Protein AF-A0A438D218-F1 (afdb_monomer_lite)

Organism: Vitis vinifera (NCBI:txid29760)

Secondary structure (DSSP, 8-state):
-----------EEEE----HHHHHTSTTS---TTSEEEEEEETTEEEEEE---TTS-SS-SSS----PPEEEEE--SS-TTSPEEEEEPPPSSPPP---SS-SSS---TTS---GGGGSSS---S--PPP----

pLDDT: mean 80.97, std 20.5, range [34.25, 98.75]

Foldseek 3Di:
DDPDDDDPLDAEDEEEQDAQQNQVVDPPADGCQQQKDFGDDDPSHTYMYGGADAQDDPDAPDPDTSRHWHKDWDADPPCSRDIDIDTHHDDPPDPDDDDPDDCHVPPGPPDDDPPVPPPPDDDDDDDDDDDDDD

Sequence (134 aa):
MYICYPSLLLQLIIRSHEGPDAREKRPGLAGMKEGYTIDHVVESGKLITLFSAPDYPQFQATEERYQNKGAYIVLEPPDFDNPVFHTFEAITPRPKVNPYYDYEDVIDSDEELDFSRNDVHSADEGQSVPVFHI

InterPro domains:
  IPR029052 Metallo-dependent phosphatase-like [G3DSA:3.60.21.10] (7-128)
  IPR029052 Metallo-dependent phosphatase-like [SSF56300] (10-100)
  IPR051134 Protein Phosphatase PPP [PTHR45668] (10-100)

Radius of gyration: 23.61 Å; chains: 1; bounding box: 49×54×68 Å

Structure (mmCIF, N/CA/C/O backbone):
data_AF-A0A438D218-F1
#
_entry.id   AF-A0A438D218-F1
#
loop_
_atom_site.group_PDB
_atom_site.id
_atom_site.type_symbol
_atom_site.label_atom_id
_atom_site.label_alt_id
_atom_site.label_comp_id
_atom_site.label_asym_id
_atom_site.label_entity_id
_atom_site.label_seq_id
_atom_site.pdbx_PDB_ins_code
_atom_site.Cartn_x
_atom_site.Cartn_y
_atom_site.Cartn_z
_atom_site.occupancy
_atom_site.B_iso_or_equiv
_atom_site.auth_seq_id
_atom_site.auth_comp_id
_atom_site.auth_asym_id
_atom_site.auth_atom_id
_atom_site.pdbx_PDB_model_num
ATOM 1 N N . MET A 1 1 ? -31.963 26.049 21.527 1.00 41.34 1 MET A N 1
ATOM 2 C CA . MET A 1 1 ? -31.991 24.608 21.204 1.00 41.34 1 MET A CA 1
ATOM 3 C C . MET A 1 1 ? -31.004 24.401 20.067 1.00 41.34 1 MET A C 1
ATOM 5 O O . MET A 1 1 ? -31.322 24.767 18.946 1.00 41.34 1 MET A O 1
ATOM 9 N N . TYR A 1 2 ? -29.772 23.979 20.362 1.00 43.25 2 TYR A N 1
ATOM 10 C CA . TYR A 1 2 ? -28.774 23.712 19.322 1.00 43.25 2 TYR A CA 1
ATOM 11 C C . TYR A 1 2 ? -28.949 22.269 18.861 1.00 43.25 2 TYR A C 1
ATOM 13 O O . TYR A 1 2 ? -28.883 21.346 19.670 1.00 43.25 2 TYR A O 1
ATOM 21 N N . ILE A 1 3 ? -29.227 22.092 17.574 1.00 52.94 3 ILE A N 1
ATOM 22 C CA . ILE A 1 3 ? -29.236 20.785 16.925 1.00 52.94 3 ILE A CA 1
ATOM 23 C C . ILE A 1 3 ? -27.767 20.368 16.815 1.00 52.94 3 ILE A C 1
ATOM 25 O O . ILE A 1 3 ? -27.030 20.892 15.985 1.00 52.94 3 ILE A O 1
ATOM 29 N N . CYS A 1 4 ? -27.322 19.490 17.712 1.00 54.75 4 CYS A N 1
ATOM 30 C CA . CYS A 1 4 ? -26.039 18.814 17.580 1.00 54.75 4 CYS A CA 1
ATOM 31 C C . CYS A 1 4 ? -26.222 17.741 16.504 1.00 54.75 4 CYS A C 1
ATOM 33 O O . CYS A 1 4 ? -26.930 16.758 16.727 1.00 54.75 4 CYS A O 1
ATOM 35 N N . TYR A 1 5 ? -25.663 17.959 15.314 1.00 58.25 5 TYR A N 1
ATOM 36 C CA . TYR A 1 5 ? -25.554 16.888 14.329 1.00 58.25 5 TYR A CA 1
ATOM 37 C C . TYR A 1 5 ? -24.655 15.795 14.918 1.00 58.25 5 TYR A C 1
ATOM 39 O O . TYR A 1 5 ? -23.639 16.135 15.530 1.00 58.25 5 TYR A O 1
ATOM 47 N N . PRO A 1 6 ? -24.998 14.504 14.777 1.00 59.25 6 PRO A N 1
ATOM 48 C CA . PRO A 1 6 ? -24.121 13.443 15.237 1.00 59.25 6 PRO A CA 1
ATOM 49 C C . PRO A 1 6 ? -22.783 13.569 14.505 1.00 59.25 6 PRO A C 1
ATOM 51 O O . PRO A 1 6 ? -22.698 13.393 13.291 1.00 59.25 6 PRO A O 1
ATOM 54 N N . SER A 1 7 ? -21.745 13.920 15.261 1.00 63.47 7 SER A N 1
ATOM 55 C CA . SER A 1 7 ? -20.358 13.732 14.857 1.00 63.47 7 SER A CA 1
ATOM 56 C C . SER A 1 7 ? -20.178 12.254 14.509 1.00 63.47 7 SER A C 1
ATOM 58 O O . SER A 1 7 ? -20.503 11.385 15.323 1.00 63.47 7 SER A O 1
ATOM 60 N N . LEU A 1 8 ? -19.712 11.959 13.296 1.00 62.50 8 LEU A N 1
ATOM 61 C CA . LEU A 1 8 ? -19.305 10.608 12.927 1.00 62.50 8 LEU A CA 1
ATOM 62 C C . LEU A 1 8 ? -18.133 10.205 13.833 1.00 62.50 8 LEU A C 1
ATOM 64 O O . LEU A 1 8 ? -17.039 10.752 13.720 1.00 62.50 8 LEU A O 1
ATOM 68 N N . LEU A 1 9 ? -18.365 9.243 14.727 1.00 81.75 9 LEU A N 1
ATOM 69 C CA . LEU A 1 9 ? -17.318 8.574 15.504 1.00 81.75 9 LEU A CA 1
ATOM 70 C C . LEU A 1 9 ? -16.535 7.629 14.575 1.00 81.75 9 LEU A C 1
ATOM 72 O O . LEU A 1 9 ? -16.769 6.423 14.546 1.00 81.75 9 LEU A O 1
ATOM 76 N N . LEU A 1 10 ? -15.646 8.202 13.762 1.00 87.25 10 LEU A N 1
ATOM 77 C CA . LEU A 1 10 ? -14.751 7.486 12.850 1.00 87.25 10 LEU A CA 1
ATOM 78 C C . LEU A 1 10 ? -13.504 7.012 13.604 1.00 87.25 10 LEU A C 1
ATOM 80 O O . LEU A 1 10 ? -12.652 7.822 13.947 1.00 87.25 10 LEU A O 1
ATOM 84 N N . GLN A 1 11 ? -13.393 5.701 13.827 1.00 92.50 11 GLN A N 1
ATOM 85 C CA . GLN A 1 11 ? -12.257 5.088 14.535 1.00 92.50 11 GLN A CA 1
ATOM 86 C C . GLN A 1 11 ? -11.110 4.672 13.602 1.00 92.50 11 GLN A C 1
ATOM 88 O O . GLN A 1 11 ? -9.981 4.459 14.047 1.00 92.50 11 GLN A O 1
ATOM 93 N N . LEU A 1 12 ? -11.378 4.548 12.301 1.00 95.69 12 LEU A N 1
ATOM 94 C CA . LEU A 1 12 ? -10.404 4.068 11.330 1.00 95.69 12 LEU A CA 1
ATOM 95 C C . LEU A 1 12 ? -10.558 4.785 9.990 1.00 95.69 12 LEU A C 1
ATOM 97 O O . LEU A 1 12 ? -11.648 4.841 9.422 1.00 95.69 12 LEU A O 1
ATOM 101 N N . ILE A 1 13 ? -9.441 5.289 9.471 1.00 96.19 13 ILE A N 1
ATOM 102 C CA . ILE A 1 13 ? -9.311 5.790 8.106 1.00 96.19 13 ILE A CA 1
ATOM 103 C C . ILE A 1 13 ? -8.311 4.892 7.383 1.00 96.19 13 ILE A C 1
ATOM 105 O O . ILE A 1 13 ? -7.166 4.757 7.813 1.00 96.19 13 ILE A O 1
ATOM 109 N N . ILE A 1 14 ? -8.739 4.303 6.269 1.00 97.69 14 ILE A N 1
ATOM 110 C CA . ILE A 1 14 ? -7.864 3.597 5.332 1.00 97.69 14 ILE A CA 1
ATOM 111 C C . ILE A 1 14 ? -7.841 4.414 4.045 1.00 97.69 14 ILE A C 1
ATOM 113 O O . ILE A 1 14 ? -8.887 4.711 3.470 1.00 97.69 14 ILE A O 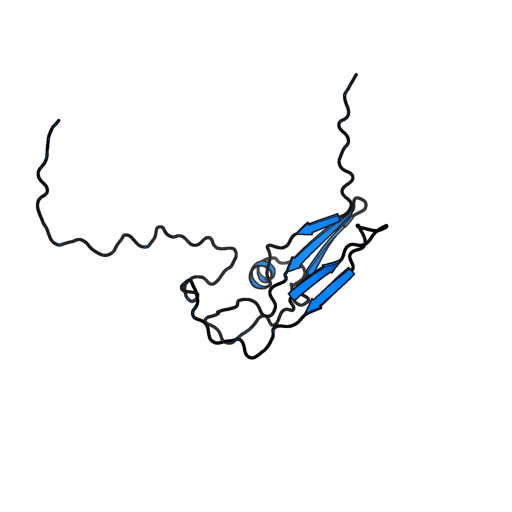1
ATOM 117 N N . ARG A 1 15 ? -6.643 4.779 3.604 1.00 97.31 15 ARG A N 1
ATOM 118 C CA . ARG A 1 15 ? -6.378 5.439 2.322 1.00 97.31 15 ARG A CA 1
ATOM 119 C C . ARG A 1 15 ? -5.357 4.628 1.539 1.00 97.31 15 ARG A C 1
ATOM 121 O O . ARG A 1 15 ? -4.651 3.819 2.123 1.00 97.31 15 ARG A O 1
ATOM 128 N N . SER A 1 16 ? -5.269 4.860 0.236 1.00 95.62 16 SER A N 1
ATOM 129 C CA . SER A 1 16 ? -4.240 4.261 -0.616 1.00 95.62 16 SER A CA 1
ATOM 130 C C . SER A 1 16 ? -3.305 5.340 -1.134 1.00 95.62 16 SER A C 1
ATOM 132 O O . SER A 1 16 ? -2.553 5.887 -0.339 1.00 95.62 16 SER A O 1
ATOM 134 N N . HIS A 1 17 ? -3.443 5.718 -2.404 1.00 92.69 17 HIS A N 1
ATOM 135 C CA . HIS A 1 17 ? -2.797 6.838 -3.094 1.00 92.69 17 HIS A CA 1
ATOM 136 C C . HIS A 1 17 ? -1.257 6.864 -3.114 1.00 92.69 17 HIS A C 1
ATOM 138 O O . HIS A 1 17 ? -0.708 6.971 -4.198 1.00 92.69 17 HIS A O 1
ATOM 144 N N . GLU A 1 18 ? -0.562 6.722 -1.985 1.00 93.69 18 GLU A N 1
ATOM 145 C CA . GLU A 1 18 ? 0.902 6.817 -1.905 1.00 93.69 18 GLU A CA 1
ATOM 146 C C . GLU A 1 18 ? 1.570 5.450 -2.119 1.00 93.69 18 GLU A C 1
ATOM 148 O O . GLU A 1 18 ? 1.428 4.542 -1.296 1.00 93.69 18 GLU A O 1
ATOM 153 N N . GLY A 1 19 ? 2.315 5.317 -3.220 1.00 93.81 19 GLY A N 1
ATOM 154 C CA . GLY A 1 19 ? 3.234 4.209 -3.487 1.00 93.81 19 GLY A CA 1
ATOM 155 C C . GLY A 1 19 ? 4.618 4.406 -2.850 1.00 93.81 19 GLY A C 1
ATOM 156 O O . GLY A 1 19 ? 4.843 5.385 -2.133 1.00 93.81 19 GLY A O 1
ATOM 157 N N . PRO A 1 20 ? 5.564 3.470 -3.058 1.00 94.44 20 PRO A N 1
ATOM 158 C CA . PRO A 1 20 ? 6.935 3.612 -2.559 1.00 94.44 20 PRO A CA 1
ATOM 159 C C . PRO A 1 20 ? 7.658 4.865 -3.090 1.00 94.44 20 PRO A C 1
ATOM 161 O O . PRO A 1 20 ? 8.349 5.518 -2.314 1.00 94.44 20 PRO A O 1
ATOM 164 N N . ASP A 1 21 ? 7.427 5.252 -4.344 1.00 91.19 21 ASP A N 1
ATOM 165 C CA . ASP A 1 21 ? 7.968 6.453 -5.000 1.00 91.19 21 ASP A CA 1
ATOM 166 C C . ASP A 1 21 ? 7.535 7.760 -4.329 1.00 91.19 21 ASP A C 1
ATOM 168 O O . ASP A 1 21 ? 8.368 8.599 -3.970 1.00 91.19 21 ASP A O 1
ATOM 172 N N . ALA A 1 22 ? 6.233 7.908 -4.082 1.00 91.81 22 ALA A N 1
ATOM 173 C CA . ALA A 1 22 ? 5.679 9.038 -3.346 1.00 91.81 22 ALA A CA 1
ATOM 174 C C . ALA A 1 22 ? 6.204 9.071 -1.901 1.00 91.81 22 ALA A C 1
ATOM 176 O O . ALA A 1 22 ? 6.411 10.135 -1.303 1.00 91.81 22 ALA A O 1
ATOM 177 N N . ARG A 1 23 ? 6.424 7.890 -1.309 1.00 93.12 23 ARG A N 1
ATOM 178 C CA . ARG A 1 23 ? 6.778 7.756 0.103 1.00 93.12 23 ARG A CA 1
ATOM 179 C C . ARG A 1 23 ? 8.230 8.092 0.410 1.00 93.12 23 ARG A C 1
ATOM 181 O O . ARG A 1 23 ? 8.496 8.677 1.457 1.00 93.12 23 ARG A O 1
ATOM 188 N N . GLU A 1 24 ? 9.157 7.787 -0.489 1.00 91.75 24 GLU A N 1
ATOM 189 C CA . GLU A 1 24 ? 10.578 8.132 -0.331 1.00 91.75 24 GLU A CA 1
ATOM 190 C C . GLU A 1 24 ? 10.826 9.637 -0.210 1.00 91.75 24 GLU A C 1
ATOM 192 O O . GLU A 1 24 ? 11.769 10.073 0.451 1.00 91.75 24 GLU A O 1
ATOM 197 N N . LYS A 1 25 ? 9.931 10.444 -0.782 1.00 90.62 25 LYS A N 1
ATOM 198 C CA . LYS A 1 25 ? 9.999 11.910 -0.766 1.00 90.62 25 LYS A CA 1
ATOM 199 C C . LYS A 1 25 ? 9.484 12.524 0.537 1.00 90.62 25 LYS A C 1
ATOM 201 O O . LYS A 1 25 ? 9.573 13.738 0.719 1.00 90.62 25 LYS A O 1
ATOM 206 N N . ARG A 1 26 ? 8.937 11.717 1.455 1.00 90.38 26 ARG A N 1
ATOM 207 C CA . ARG A 1 26 ? 8.289 12.179 2.692 1.00 90.38 26 ARG A CA 1
ATOM 208 C C . ARG A 1 26 ? 9.105 11.771 3.924 1.00 90.38 26 ARG A C 1
ATOM 210 O O . ARG A 1 26 ? 8.828 10.738 4.537 1.00 90.38 26 ARG A O 1
ATOM 217 N N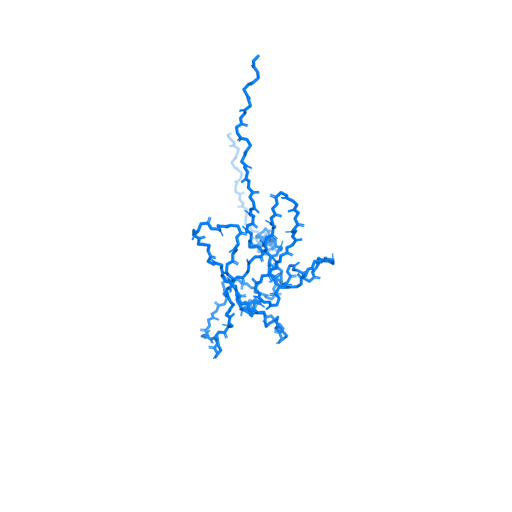 . PRO A 1 27 ? 10.109 12.571 4.331 1.00 90.12 27 PRO A N 1
ATOM 218 C CA . PRO A 1 27 ? 10.901 12.262 5.516 1.00 90.12 27 PRO A CA 1
ATOM 219 C C . PRO A 1 27 ? 10.023 12.256 6.775 1.00 90.12 27 PRO A C 1
ATOM 221 O O . PRO A 1 27 ? 9.154 13.107 6.952 1.00 90.12 27 PRO A O 1
ATOM 224 N N . GLY A 1 28 ? 10.269 11.296 7.670 1.00 89.88 28 GLY A N 1
ATOM 225 C CA . GLY A 1 28 ? 9.499 11.122 8.910 1.00 89.88 28 GLY A CA 1
ATOM 226 C C . GLY A 1 28 ? 8.295 10.186 8.786 1.00 89.88 28 GLY A C 1
ATOM 227 O O . GLY A 1 28 ? 7.640 9.901 9.786 1.00 89.88 28 GLY A O 1
ATOM 228 N N . LEU A 1 29 ? 8.036 9.669 7.588 1.00 92.06 29 LEU A N 1
ATOM 229 C CA . LEU A 1 29 ? 6.991 8.700 7.315 1.00 92.06 29 LEU A CA 1
ATOM 230 C C . LEU A 1 29 ? 7.595 7.329 6.951 1.00 92.06 29 LEU A C 1
ATOM 232 O O . LEU A 1 29 ? 8.639 7.245 6.310 1.00 92.06 29 LEU A O 1
ATOM 236 N N . ALA A 1 30 ? 6.967 6.236 7.398 1.00 95.19 30 ALA A N 1
ATOM 237 C CA . ALA A 1 30 ? 7.467 4.877 7.152 1.00 95.19 30 ALA A CA 1
ATOM 238 C C . ALA A 1 30 ? 7.376 4.497 5.663 1.00 95.19 30 ALA A C 1
ATOM 240 O O . ALA A 1 30 ? 6.426 4.899 5.004 1.00 95.19 30 ALA A O 1
ATOM 241 N N . GLY A 1 31 ? 8.316 3.708 5.137 1.00 95.19 31 GLY A N 1
ATOM 242 C CA . GLY A 1 31 ? 8.289 3.253 3.738 1.00 95.19 31 GLY A CA 1
ATOM 243 C C . GLY A 1 31 ? 7.209 2.200 3.443 1.00 95.19 31 GLY A C 1
ATOM 244 O O . GLY A 1 31 ? 6.758 1.494 4.342 1.00 95.19 31 GLY A O 1
ATOM 245 N N . MET A 1 32 ? 6.846 2.034 2.166 1.00 96.81 32 MET A N 1
ATOM 246 C CA . MET A 1 32 ? 5.746 1.158 1.710 1.00 96.81 32 MET A CA 1
ATOM 247 C C . MET A 1 32 ? 6.163 -0.293 1.406 1.00 96.81 32 MET A C 1
ATOM 249 O O . MET A 1 32 ? 5.516 -0.976 0.614 1.00 96.81 32 MET A O 1
ATOM 253 N N . LYS A 1 33 ? 7.234 -0.804 2.028 1.00 97.50 33 LYS A N 1
ATOM 254 C CA . LYS A 1 33 ? 7.810 -2.122 1.688 1.00 97.50 33 LYS A CA 1
ATOM 255 C C . LYS A 1 33 ? 6.813 -3.281 1.808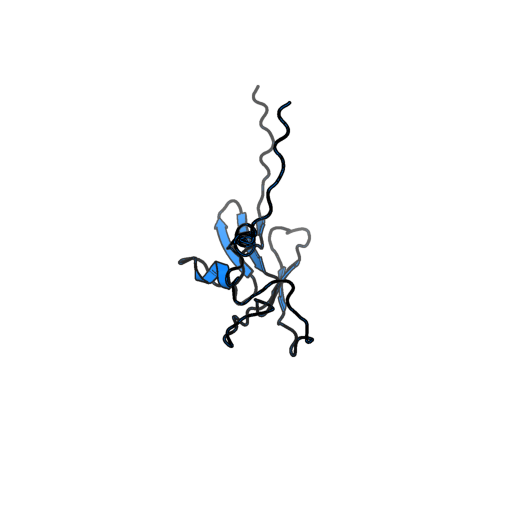 1.00 97.50 33 LYS A C 1
ATOM 257 O O . LYS A 1 33 ? 6.809 -4.163 0.958 1.00 97.50 33 LYS A O 1
ATOM 262 N N . GLU A 1 34 ? 5.963 -3.282 2.832 1.00 98.19 34 GLU A N 1
ATOM 263 C CA . GLU A 1 34 ? 4.957 -4.337 3.049 1.00 98.19 34 GLU A CA 1
ATOM 264 C C . GLU A 1 34 ? 3.618 -4.047 2.348 1.00 98.19 34 GLU A C 1
ATOM 266 O O . GLU A 1 34 ? 2.654 -4.782 2.533 1.00 98.19 34 GLU A O 1
ATOM 271 N N . GLY A 1 35 ? 3.536 -2.980 1.548 1.00 98.00 35 GLY A N 1
ATOM 272 C CA . GLY A 1 35 ? 2.298 -2.558 0.896 1.00 98.00 35 GLY A CA 1
ATOM 273 C C . GLY A 1 35 ? 1.333 -1.819 1.820 1.00 98.00 35 GLY A C 1
ATOM 274 O O . GLY A 1 35 ? 0.210 -1.549 1.423 1.00 98.00 35 GLY A O 1
ATOM 275 N N . TYR A 1 36 ? 1.718 -1.479 3.049 1.00 98.44 36 TYR A N 1
ATOM 276 C CA . TYR A 1 36 ? 0.927 -0.609 3.917 1.00 98.44 36 TYR A CA 1
ATOM 277 C C . TYR A 1 36 ? 1.784 0.053 4.999 1.00 98.44 36 TYR A C 1
ATOM 279 O O . TYR A 1 36 ? 2.870 -0.427 5.329 1.00 98.44 36 TYR A O 1
ATOM 287 N N . THR A 1 37 ? 1.255 1.114 5.604 1.00 98.00 37 THR A N 1
ATOM 288 C CA . THR A 1 37 ? 1.785 1.756 6.811 1.00 98.00 37 THR A CA 1
ATOM 289 C C . THR A 1 37 ? 0.652 2.160 7.749 1.00 98.00 37 THR A C 1
ATOM 291 O O . THR A 1 37 ? -0.466 2.444 7.321 1.00 98.00 37 THR A O 1
ATOM 294 N N . ILE A 1 38 ? 0.942 2.198 9.050 1.00 97.25 38 ILE A N 1
ATOM 295 C CA . ILE A 1 38 ? 0.066 2.805 10.057 1.00 97.25 38 ILE A CA 1
ATOM 296 C C . ILE A 1 38 ? 0.657 4.176 10.367 1.00 97.25 38 ILE A C 1
ATOM 298 O O . ILE A 1 38 ? 1.670 4.279 11.055 1.00 97.25 38 ILE A O 1
ATOM 302 N N . ASP A 1 39 ? 0.047 5.215 9.812 1.00 95.94 39 ASP A N 1
ATOM 303 C CA . ASP A 1 39 ? 0.613 6.564 9.807 1.00 95.94 39 ASP A CA 1
ATOM 304 C C . ASP A 1 39 ? 0.265 7.341 11.074 1.00 95.94 39 ASP A C 1
ATOM 306 O O . ASP A 1 39 ? 1.056 8.159 11.531 1.00 95.94 39 ASP A O 1
ATOM 310 N N . HIS A 1 40 ? -0.915 7.090 11.648 1.00 95.31 40 HIS A N 1
ATOM 311 C CA . HIS A 1 40 ? -1.345 7.727 12.890 1.00 95.31 40 HIS A CA 1
ATOM 312 C C . HIS A 1 40 ? -2.061 6.723 13.786 1.00 95.31 40 HIS A C 1
ATOM 314 O O . HIS A 1 40 ? -2.894 5.946 13.320 1.00 95.31 40 HIS A O 1
ATOM 320 N N . VAL A 1 41 ? -1.769 6.797 15.083 1.00 95.44 41 VAL A N 1
ATOM 321 C CA . VAL A 1 41 ? -2.497 6.101 16.145 1.00 95.44 41 VAL A CA 1
ATOM 322 C C . VAL A 1 41 ? -2.725 7.112 17.260 1.00 95.44 41 VAL A C 1
ATOM 324 O O . VAL A 1 41 ? -1.776 7.567 17.895 1.00 95.44 41 VAL A O 1
ATOM 327 N N . VAL A 1 42 ? -3.980 7.499 17.461 1.00 93.94 42 VAL A N 1
ATOM 328 C CA . VAL A 1 42 ? -4.403 8.476 18.471 1.00 93.94 42 VAL A CA 1
ATOM 329 C C . VAL A 1 42 ? -5.629 7.950 19.213 1.00 93.94 42 VAL A C 1
ATOM 331 O O . VAL A 1 42 ? -6.239 6.971 18.794 1.00 93.94 42 VAL A O 1
ATOM 334 N N . GLU A 1 43 ? -6.016 8.606 20.308 1.00 91.12 43 GLU A N 1
ATOM 335 C CA . GLU A 1 43 ? -7.189 8.208 21.104 1.00 91.12 43 GLU A CA 1
ATOM 336 C C . GLU A 1 43 ? -8.474 8.130 20.264 1.00 91.12 43 GLU A C 1
ATOM 338 O O . GLU A 1 43 ? -9.294 7.241 20.469 1.00 91.12 43 GLU A O 1
ATOM 343 N N . SER A 1 44 ? -8.631 9.021 19.279 1.00 89.81 44 SER A N 1
ATOM 344 C CA . SER A 1 44 ? -9.810 9.043 18.413 1.00 89.81 44 SER A CA 1
ATOM 345 C C . SER A 1 44 ? -9.789 8.012 17.279 1.00 89.81 44 SER A C 1
ATOM 347 O O . SER A 1 44 ? -10.804 7.879 16.603 1.00 89.81 44 SER A O 1
ATOM 349 N N . GLY A 1 45 ? -8.675 7.308 17.031 1.00 93.31 45 GLY A N 1
ATOM 350 C CA . GLY A 1 45 ? -8.600 6.307 15.965 1.00 93.31 45 GLY A CA 1
ATOM 351 C C . GLY A 1 45 ? -7.239 6.150 15.282 1.00 93.31 45 GLY A C 1
ATOM 352 O O . GLY A 1 45 ? -6.203 6.606 15.771 1.00 93.31 45 GLY A O 1
ATOM 353 N N . LYS A 1 46 ? -7.250 5.484 14.120 1.00 95.75 46 LYS A N 1
ATOM 354 C CA . LYS A 1 46 ? -6.051 5.152 13.329 1.00 95.75 46 LYS A CA 1
ATOM 355 C C . LYS A 1 46 ? -6.147 5.656 11.886 1.00 95.75 46 LYS A C 1
ATOM 357 O O . LYS A 1 46 ? -7.226 5.643 11.293 1.00 95.75 46 LYS A O 1
ATOM 362 N N . LEU A 1 47 ? -5.003 6.024 11.306 1.00 96.62 47 LEU A N 1
ATOM 363 C CA . LEU A 1 47 ? -4.835 6.251 9.866 1.00 96.62 47 LEU A CA 1
ATOM 364 C C . LEU A 1 47 ? -3.902 5.191 9.284 1.00 96.62 47 LEU A C 1
ATOM 366 O O . LEU A 1 47 ? -2.776 5.037 9.756 1.00 96.62 47 LEU A O 1
ATOM 370 N N . ILE A 1 48 ? -4.356 4.513 8.236 1.00 98.19 48 ILE A N 1
ATOM 371 C CA . ILE A 1 48 ? -3.592 3.511 7.495 1.00 98.19 48 ILE A CA 1
ATOM 372 C C . ILE A 1 48 ? -3.472 3.949 6.041 1.00 98.19 48 ILE A C 1
ATOM 374 O O . ILE A 1 48 ? -4.471 4.318 5.422 1.00 98.19 48 ILE A O 1
ATOM 378 N N . THR A 1 49 ? -2.267 3.842 5.494 1.00 98.00 49 THR A N 1
ATOM 379 C CA . THR A 1 49 ? -2.013 3.940 4.056 1.00 98.00 49 THR A CA 1
ATOM 380 C C . THR A 1 49 ? -1.801 2.525 3.510 1.00 98.00 49 THR A C 1
ATOM 382 O O . THR A 1 49 ? -1.017 1.766 4.066 1.00 98.00 49 THR A O 1
ATOM 385 N N . LEU A 1 50 ? -2.532 2.133 2.467 1.00 98.50 50 LEU A N 1
ATOM 386 C CA . LEU A 1 50 ? -2.592 0.786 1.889 1.00 98.50 50 LEU A CA 1
ATOM 387 C C . LEU A 1 50 ? -2.294 0.840 0.390 1.00 98.50 50 LEU A C 1
ATOM 389 O O . LEU A 1 50 ? -2.961 1.548 -0.350 1.00 98.50 50 LEU A O 1
ATOM 393 N N . PHE A 1 51 ? -1.379 0.024 -0.100 1.00 98.12 51 PHE A N 1
ATOM 394 C CA . PHE A 1 51 ? -0.954 0.006 -1.489 1.00 98.12 51 PHE A CA 1
ATOM 395 C C . PHE A 1 51 ? -0.919 -1.423 -2.027 1.00 98.12 51 PHE A C 1
ATOM 397 O O . PHE A 1 51 ? -0.215 -2.291 -1.516 1.00 98.12 51 PHE A O 1
ATOM 404 N N . SER A 1 52 ? -1.705 -1.679 -3.071 1.00 98.25 52 SER A N 1
ATOM 405 C CA . SER A 1 52 ? -1.943 -3.032 -3.590 1.00 98.25 52 SER A CA 1
ATOM 406 C C . SER A 1 52 ? -1.154 -3.356 -4.860 1.00 98.25 52 SER A C 1
ATOM 408 O O . SER A 1 52 ? -1.350 -4.426 -5.426 1.00 98.25 52 SER A O 1
ATOM 410 N N . ALA A 1 53 ? -0.274 -2.466 -5.326 1.00 96.88 53 ALA A N 1
ATOM 411 C CA . ALA A 1 53 ? 0.577 -2.717 -6.486 1.00 96.88 53 ALA A CA 1
ATOM 412 C C . ALA A 1 53 ? 1.967 -3.206 -6.025 1.00 96.88 53 ALA A C 1
ATOM 414 O O . ALA A 1 53 ? 2.792 -2.381 -5.630 1.00 96.88 53 ALA A O 1
ATOM 415 N N . PRO A 1 54 ? 2.245 -4.525 -6.019 1.00 97.12 54 PRO A N 1
ATOM 416 C CA . PRO A 1 54 ? 3.567 -5.032 -5.677 1.00 97.12 54 PRO A CA 1
ATOM 417 C C . PRO A 1 54 ? 4.589 -4.685 -6.759 1.00 97.12 54 PRO A C 1
ATOM 419 O O . PRO A 1 54 ? 4.271 -4.683 -7.950 1.00 97.12 54 PRO A O 1
ATOM 422 N N . ASP A 1 55 ? 5.832 -4.476 -6.332 1.00 94.75 55 ASP A N 1
ATOM 423 C CA . ASP A 1 55 ? 6.980 -4.186 -7.186 1.00 94.75 55 ASP A CA 1
ATOM 424 C C . ASP A 1 55 ? 6.655 -3.047 -8.173 1.00 94.75 55 ASP A C 1
ATOM 426 O O . ASP A 1 55 ? 6.815 -3.138 -9.393 1.00 94.75 55 ASP A O 1
ATOM 430 N N . TYR A 1 56 ? 6.082 -1.982 -7.624 1.00 93.62 56 TYR A N 1
ATOM 431 C CA . TYR A 1 56 ? 5.741 -0.770 -8.350 1.00 93.62 56 TYR A CA 1
ATOM 432 C C . TYR A 1 56 ? 7.023 -0.041 -8.795 1.00 93.62 56 TYR A C 1
ATOM 434 O O . TYR A 1 56 ? 8.044 -0.204 -8.130 1.00 93.62 56 TYR A O 1
ATOM 442 N N . PRO A 1 57 ? 7.007 0.736 -9.894 1.00 90.81 57 PRO A N 1
ATOM 443 C CA . PRO A 1 57 ? 5.977 0.784 -10.935 1.00 90.81 57 PRO A CA 1
ATOM 444 C C . PRO A 1 57 ? 6.011 -0.428 -11.884 1.00 90.81 57 PRO A C 1
ATOM 446 O O . PRO A 1 57 ? 6.936 -1.257 -11.893 1.00 90.81 57 PRO A O 1
ATOM 449 N N . GLN A 1 58 ? 4.957 -0.561 -12.705 1.00 88.19 58 GLN A N 1
ATOM 450 C CA . GLN A 1 58 ? 4.885 -1.645 -13.689 1.00 88.19 58 GLN A CA 1
ATOM 451 C C . GLN A 1 58 ? 6.012 -1.545 -14.726 1.00 88.19 58 GLN A C 1
ATOM 453 O O . GLN A 1 58 ? 6.678 -2.546 -15.009 1.00 88.19 58 GLN A O 1
ATOM 458 N N . PHE A 1 59 ? 6.206 -0.337 -15.251 1.00 88.38 59 PHE A N 1
ATOM 459 C CA . PHE A 1 59 ? 7.213 0.038 -16.237 1.00 88.38 59 PHE A CA 1
ATOM 460 C C . PHE A 1 59 ? 8.149 1.071 -15.610 1.00 88.38 59 PHE A C 1
ATOM 462 O O . PHE A 1 59 ? 7.691 1.912 -14.843 1.00 88.38 59 PHE A O 1
ATOM 469 N N . GLN A 1 60 ? 9.444 0.981 -15.900 1.00 85.31 60 GLN A N 1
ATOM 470 C CA . GLN A 1 60 ? 10.467 1.890 -15.381 1.00 85.31 60 GLN A CA 1
ATOM 471 C C . GLN A 1 60 ? 11.663 1.911 -16.329 1.00 85.31 60 GLN A C 1
ATOM 473 O O . GLN A 1 60 ? 11.967 0.898 -16.960 1.00 85.31 60 GLN A O 1
ATOM 478 N N . ALA A 1 61 ? 12.337 3.057 -16.409 1.00 82.06 61 ALA A N 1
ATOM 479 C CA . ALA A 1 61 ? 13.533 3.236 -17.232 1.00 82.06 61 ALA A CA 1
ATOM 480 C C . ALA A 1 61 ? 14.797 2.638 -16.589 1.00 82.06 61 ALA A C 1
ATOM 482 O O . ALA A 1 61 ? 15.767 2.331 -17.278 1.00 82.06 61 ALA A O 1
ATOM 483 N N . THR A 1 62 ? 14.798 2.476 -15.264 1.00 83.38 62 THR A N 1
ATOM 484 C CA . THR A 1 62 ? 15.931 1.948 -14.498 1.00 83.38 62 THR A CA 1
ATOM 485 C C . THR A 1 62 ? 15.770 0.455 -14.212 1.00 83.38 62 THR A C 1
ATOM 487 O O . THR A 1 62 ? 14.668 -0.088 -14.217 1.00 83.38 62 THR A O 1
ATOM 490 N N . GLU A 1 63 ? 16.877 -0.228 -13.918 1.00 83.19 63 GLU A N 1
ATOM 491 C CA . GLU A 1 63 ? 16.865 -1.636 -13.482 1.00 83.19 63 GLU A CA 1
ATOM 492 C C . GLU A 1 63 ? 16.536 -1.789 -11.984 1.00 83.19 63 GLU A C 1
ATOM 494 O O . GLU A 1 63 ? 16.128 -2.859 -11.532 1.00 83.19 63 GLU A O 1
ATOM 499 N N . GLU A 1 64 ? 16.715 -0.727 -11.192 1.00 88.00 64 GLU A N 1
ATOM 500 C CA . GLU A 1 64 ? 16.448 -0.742 -9.753 1.00 88.00 64 GLU A CA 1
ATOM 501 C C . GLU A 1 64 ? 14.945 -0.747 -9.481 1.00 88.00 64 GLU A C 1
ATOM 503 O O . GLU A 1 64 ? 14.197 0.050 -10.040 1.00 88.00 64 GLU A O 1
ATOM 508 N N . ARG A 1 65 ? 14.495 -1.668 -8.627 1.00 89.94 65 ARG A N 1
ATOM 509 C CA . ARG A 1 65 ? 13.080 -1.892 -8.330 1.00 89.94 65 ARG A CA 1
ATOM 510 C C . ARG A 1 65 ? 12.792 -1.669 -6.862 1.00 89.94 65 ARG A C 1
ATOM 512 O O . ARG A 1 65 ? 13.574 -2.094 -6.016 1.00 89.94 65 ARG A O 1
ATOM 519 N N . TYR A 1 66 ? 11.616 -1.120 -6.562 1.00 92.81 66 TYR A N 1
ATOM 520 C CA . TYR A 1 66 ? 11.170 -0.974 -5.178 1.00 92.81 66 TYR A CA 1
ATOM 521 C C . TYR A 1 66 ? 10.962 -2.311 -4.475 1.00 92.81 66 TYR A C 1
ATOM 523 O O . TYR A 1 66 ? 11.121 -2.385 -3.257 1.00 92.81 66 TYR A O 1
ATOM 531 N N . GLN A 1 67 ? 10.595 -3.364 -5.219 1.00 94.38 67 GLN A N 1
ATOM 532 C CA . GLN A 1 67 ? 10.352 -4.701 -4.665 1.00 94.38 67 GLN A CA 1
ATOM 533 C C . GLN A 1 67 ? 9.375 -4.681 -3.474 1.00 94.38 67 GLN A C 1
ATOM 535 O O . GLN A 1 67 ? 9.428 -5.536 -2.586 1.00 94.38 67 GLN A O 1
ATOM 540 N N . ASN A 1 68 ? 8.483 -3.686 -3.433 1.00 97.25 68 ASN A N 1
ATOM 541 C CA . ASN A 1 68 ? 7.468 -3.593 -2.402 1.00 97.25 68 ASN A CA 1
ATOM 542 C C . ASN A 1 68 ? 6.457 -4.728 -2.580 1.00 97.25 68 ASN A C 1
ATOM 544 O O . ASN A 1 68 ? 6.179 -5.176 -3.692 1.00 97.25 68 ASN A O 1
ATOM 548 N N . LYS A 1 69 ? 5.848 -5.168 -1.488 1.00 98.50 69 LYS A N 1
ATOM 549 C CA . LYS A 1 69 ? 4.654 -6.005 -1.556 1.00 98.50 69 LYS A CA 1
ATOM 550 C C . LYS A 1 69 ? 3.439 -5.146 -1.874 1.00 98.50 69 LYS A C 1
ATOM 552 O O . LYS A 1 69 ? 3.421 -3.939 -1.630 1.00 98.50 69 LYS A O 1
ATOM 557 N N . GLY A 1 70 ? 2.421 -5.793 -2.414 1.00 98.31 70 GLY A N 1
ATOM 558 C CA . GLY A 1 70 ? 1.061 -5.294 -2.389 1.00 98.31 70 GLY A CA 1
ATOM 559 C C . GLY A 1 70 ? 0.399 -5.772 -1.106 1.00 98.31 70 GLY A C 1
ATOM 560 O O . GLY A 1 70 ? 0.769 -6.813 -0.559 1.00 98.31 70 GLY A O 1
ATOM 561 N N . ALA A 1 71 ? -0.594 -5.036 -0.629 1.00 98.75 71 ALA A N 1
ATOM 562 C CA . ALA A 1 71 ? -1.421 -5.481 0.476 1.00 98.75 71 ALA A CA 1
ATOM 563 C C . ALA A 1 71 ? -2.908 -5.239 0.220 1.00 98.75 71 ALA A C 1
ATOM 565 O O . ALA A 1 71 ? -3.299 -4.381 -0.575 1.00 98.75 71 ALA A O 1
ATOM 566 N N . TYR A 1 72 ? -3.738 -6.004 0.919 1.00 98.69 72 TYR A N 1
ATOM 567 C CA . TYR A 1 72 ? -5.162 -5.753 1.093 1.00 98.69 72 TYR A CA 1
ATOM 568 C C . TYR A 1 72 ? -5.537 -5.940 2.566 1.00 98.69 72 TYR A C 1
ATOM 570 O O . TYR A 1 72 ? -4.810 -6.572 3.335 1.00 98.69 72 TYR A O 1
ATOM 578 N N . ILE A 1 73 ? -6.668 -5.359 2.960 1.00 98.44 73 ILE A N 1
ATOM 579 C CA . ILE A 1 73 ? -7.176 -5.408 4.330 1.00 98.44 73 ILE A CA 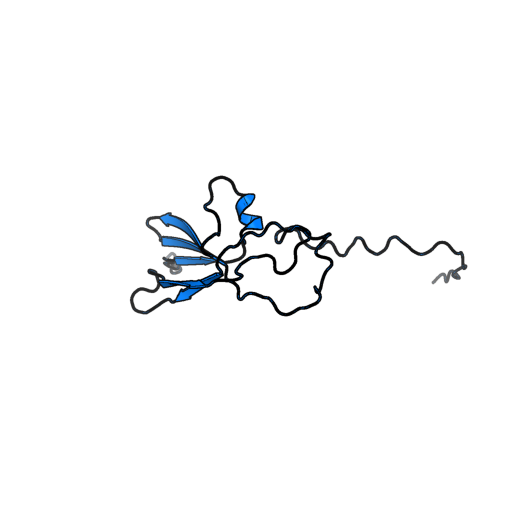1
ATOM 580 C C . ILE A 1 73 ? -8.538 -6.091 4.332 1.00 98.44 73 ILE A C 1
ATOM 582 O O . ILE A 1 73 ? -9.393 -5.777 3.503 1.00 98.44 73 ILE A O 1
ATOM 586 N N . VAL A 1 74 ? -8.742 -6.987 5.292 1.00 98.19 74 VAL A N 1
ATOM 587 C CA . VAL A 1 74 ? -10.055 -7.541 5.625 1.00 98.19 74 VAL A CA 1
ATOM 588 C C . VAL A 1 74 ? -10.530 -6.885 6.920 1.00 98.19 74 VAL A C 1
ATOM 590 O O . VAL A 1 74 ? -9.792 -6.830 7.906 1.00 98.19 74 VAL A O 1
ATOM 593 N N . LEU A 1 75 ? -11.752 -6.349 6.897 1.00 97.31 75 LEU A N 1
ATOM 594 C CA . LEU A 1 75 ? -12.440 -5.837 8.080 1.00 97.31 75 LEU A CA 1
ATOM 595 C C . LEU A 1 75 ? -13.568 -6.797 8.434 1.00 97.31 75 LEU A C 1
ATOM 597 O O . LEU A 1 75 ? -14.375 -7.143 7.568 1.00 97.31 75 LEU A O 1
ATOM 601 N N . GLU A 1 76 ? -13.637 -7.199 9.696 1.00 96.12 76 GLU A N 1
ATOM 602 C CA . GLU A 1 76 ? -14.580 -8.216 10.148 1.00 96.12 76 GLU A CA 1
ATOM 603 C C . GLU A 1 76 ? -15.402 -7.702 11.333 1.00 96.12 76 GLU A C 1
ATOM 605 O O . GLU A 1 76 ? -14.872 -6.998 12.196 1.00 96.12 76 GLU A O 1
ATOM 610 N N . PRO A 1 77 ? -16.702 -8.039 11.407 1.00 94.25 77 PRO A N 1
ATOM 611 C CA . PRO A 1 77 ? -17.471 -7.790 12.611 1.00 94.25 77 PRO A CA 1
ATOM 612 C C . PRO A 1 77 ? -16.968 -8.678 13.765 1.00 94.25 77 PRO A C 1
ATOM 614 O O . PRO A 1 77 ? -16.583 -9.825 13.534 1.00 94.25 77 PRO A O 1
ATOM 617 N N . PRO A 1 78 ? -17.072 -8.209 15.018 1.00 94.12 78 PRO A N 1
ATOM 618 C CA . PRO A 1 78 ? -17.625 -6.913 15.421 1.00 94.12 78 PRO A CA 1
ATOM 619 C C . PRO A 1 78 ? -16.628 -5.737 15.346 1.00 94.12 78 PRO A C 1
ATOM 621 O O . PRO A 1 78 ? -17.061 -4.589 15.430 1.00 94.12 78 PRO A O 1
ATOM 624 N N . ASP A 1 79 ? -15.337 -6.002 15.138 1.00 91.56 79 ASP A N 1
ATOM 625 C CA . ASP A 1 79 ? -14.233 -5.061 15.378 1.00 91.56 79 ASP A CA 1
ATOM 626 C C . ASP A 1 79 ? -13.670 -4.463 14.073 1.00 91.56 79 ASP A C 1
ATOM 628 O O . ASP A 1 79 ? -12.517 -4.676 13.692 1.00 91.56 79 ASP A O 1
ATOM 632 N N . PHE A 1 80 ? -14.490 -3.678 13.367 1.00 93.00 80 PHE A N 1
ATOM 633 C CA . PHE A 1 80 ? -14.114 -3.056 12.084 1.00 93.00 80 PHE A CA 1
ATOM 634 C C . PHE A 1 80 ? -12.945 -2.051 12.176 1.00 93.00 80 PHE A C 1
ATOM 636 O O . PHE A 1 80 ? -12.430 -1.615 11.147 1.00 93.00 80 PHE A O 1
ATOM 643 N N . ASP A 1 81 ? -12.520 -1.666 13.379 1.00 92.88 81 ASP A N 1
ATOM 644 C CA . ASP A 1 81 ? -11.371 -0.797 13.654 1.00 92.88 81 ASP A CA 1
ATOM 645 C C . ASP A 1 81 ? -10.056 -1.575 13.899 1.00 92.88 81 ASP A C 1
ATOM 647 O O . ASP A 1 81 ? -8.984 -0.973 14.075 1.00 92.88 81 ASP A O 1
ATOM 651 N N . ASN A 1 82 ? -10.113 -2.912 13.872 1.00 94.44 82 ASN A N 1
ATOM 652 C CA . ASN A 1 82 ? -8.972 -3.814 13.993 1.00 94.44 82 ASN A CA 1
ATOM 653 C C . ASN A 1 82 ? -8.721 -4.592 12.681 1.00 94.44 82 ASN A C 1
ATOM 655 O O . ASN A 1 82 ? -9.078 -5.765 12.571 1.00 94.44 82 ASN A O 1
ATOM 659 N N . PRO A 1 83 ? -8.119 -3.946 11.664 1.00 96.06 83 PRO A N 1
ATOM 660 C CA . PRO A 1 83 ? -7.948 -4.532 10.338 1.00 96.06 83 PRO A CA 1
ATOM 661 C C . PRO A 1 83 ? -6.983 -5.720 10.325 1.00 96.06 83 PRO A C 1
ATOM 663 O O . PRO A 1 83 ? -5.903 -5.662 10.918 1.00 96.06 83 PRO A O 1
ATOM 666 N N . VAL A 1 84 ? -7.325 -6.753 9.554 1.00 97.81 84 VAL A N 1
ATOM 667 C CA . VAL A 1 84 ? -6.426 -7.871 9.243 1.00 97.81 84 VAL A CA 1
ATOM 668 C C . VAL A 1 84 ? -5.713 -7.581 7.927 1.00 97.81 84 VAL A C 1
ATOM 670 O O . VAL A 1 84 ? -6.345 -7.427 6.882 1.00 97.81 84 VAL A O 1
ATOM 673 N N . PHE A 1 85 ? -4.385 -7.496 7.976 1.00 98.31 85 PHE A N 1
ATOM 674 C CA . PHE A 1 85 ? -3.555 -7.219 6.807 1.00 98.31 85 PHE A CA 1
ATOM 675 C C . PHE A 1 85 ? -3.119 -8.510 6.126 1.00 98.31 85 PHE A C 1
ATOM 677 O O . PHE A 1 85 ? -2.639 -9.442 6.772 1.00 98.31 85 PHE A O 1
ATOM 684 N N . HIS A 1 86 ? -3.193 -8.512 4.803 1.00 98.75 86 HIS A N 1
ATOM 685 C CA . HIS A 1 86 ? -2.649 -9.564 3.964 1.00 98.75 86 HIS A CA 1
ATOM 686 C C . HIS A 1 86 ? -1.723 -8.942 2.932 1.00 98.75 86 HIS A C 1
ATOM 688 O O . HIS A 1 86 ? -2.116 -8.015 2.225 1.00 98.75 86 HIS A O 1
ATOM 694 N N . THR A 1 87 ? -0.504 -9.462 2.834 1.00 98.69 87 THR A N 1
ATOM 695 C CA . THR A 1 87 ? 0.493 -8.994 1.871 1.00 98.69 87 THR A CA 1
ATOM 696 C C . THR A 1 87 ? 0.742 -10.052 0.806 1.00 98.69 87 THR A C 1
ATOM 698 O O . THR A 1 87 ? 0.566 -11.250 1.036 1.00 98.69 87 THR A O 1
ATOM 701 N N . PHE A 1 88 ? 1.109 -9.605 -0.387 1.00 98.62 88 PHE A N 1
ATOM 702 C CA . PHE A 1 88 ? 1.385 -10.459 -1.530 1.00 98.62 88 PHE A CA 1
ATOM 703 C C . PHE A 1 88 ? 2.486 -9.857 -2.400 1.00 98.62 88 PHE A C 1
ATOM 705 O O . PHE A 1 88 ? 2.693 -8.644 -2.442 1.00 98.62 88 PHE A O 1
ATOM 712 N N . GLU A 1 89 ? 3.211 -10.727 -3.090 1.00 97.88 89 GLU A N 1
ATOM 713 C CA . GLU A 1 89 ? 4.342 -10.352 -3.934 1.00 97.88 89 GLU A CA 1
ATOM 714 C C . GLU A 1 89 ? 3.936 -10.285 -5.407 1.00 97.88 89 GLU A C 1
ATOM 716 O O . GLU A 1 89 ? 2.913 -10.837 -5.826 1.00 97.88 89 GLU A O 1
ATOM 721 N N . ALA A 1 90 ? 4.747 -9.594 -6.206 1.00 95.75 90 ALA A N 1
ATOM 722 C CA . ALA A 1 90 ? 4.551 -9.559 -7.643 1.00 95.75 90 ALA A CA 1
ATOM 723 C C . ALA A 1 90 ? 4.826 -10.939 -8.245 1.00 95.75 90 ALA A C 1
ATOM 725 O O . ALA A 1 90 ? 5.823 -11.591 -7.934 1.00 95.75 90 ALA A O 1
ATOM 726 N N . ILE A 1 91 ? 3.962 -11.364 -9.165 1.00 94.50 91 ILE A N 1
ATOM 727 C CA . ILE A 1 91 ? 4.209 -12.568 -9.953 1.00 94.50 91 ILE A CA 1
ATOM 728 C C . ILE A 1 91 ? 5.274 -12.259 -11.002 1.00 94.50 91 ILE A C 1
ATOM 730 O O . ILE A 1 91 ? 5.134 -11.329 -11.800 1.00 94.50 91 ILE A O 1
ATOM 734 N N . THR A 1 92 ? 6.332 -13.068 -11.006 1.00 89.19 92 THR A N 1
ATOM 735 C CA . THR A 1 92 ? 7.424 -12.987 -11.975 1.00 89.19 92 THR A CA 1
ATOM 736 C C . THR A 1 92 ? 7.541 -14.299 -12.769 1.00 89.19 92 THR A C 1
ATOM 738 O O . THR A 1 92 ? 7.318 -15.374 -12.209 1.00 89.19 92 THR A O 1
ATOM 741 N N . PRO A 1 93 ? 7.870 -14.243 -14.076 1.00 91.31 93 PRO A N 1
ATOM 742 C CA . PRO A 1 93 ? 8.015 -13.034 -14.889 1.00 91.31 93 PRO A CA 1
ATOM 743 C C . PRO A 1 93 ? 6.656 -12.395 -15.223 1.00 91.31 93 PRO A C 1
ATOM 745 O O . PRO A 1 93 ? 5.643 -13.082 -15.357 1.00 91.31 93 PRO A O 1
ATOM 748 N N . ARG A 1 94 ? 6.636 -11.068 -15.395 1.00 88.50 94 ARG A N 1
ATOM 749 C CA . ARG A 1 94 ? 5.442 -10.354 -15.868 1.00 88.50 94 ARG A CA 1
ATOM 750 C C . ARG A 1 94 ? 5.195 -10.670 -17.349 1.00 88.50 94 ARG A C 1
ATOM 752 O O . ARG A 1 94 ? 6.164 -10.758 -18.109 1.00 88.50 94 ARG A O 1
ATOM 759 N N . PRO A 1 95 ? 3.934 -10.804 -17.796 1.00 88.69 95 PRO A N 1
ATOM 760 C CA . PRO A 1 95 ? 3.627 -10.865 -19.219 1.00 88.69 95 PRO A CA 1
ATOM 761 C C . PRO A 1 95 ? 4.195 -9.648 -19.954 1.00 88.69 95 PRO A C 1
ATOM 763 O O . PRO A 1 95 ? 4.143 -8.528 -19.444 1.00 88.69 95 PRO A O 1
ATOM 766 N N . LYS A 1 96 ? 4.717 -9.860 -21.165 1.00 89.38 96 LYS A N 1
ATOM 767 C CA . LYS A 1 96 ? 5.227 -8.764 -21.989 1.00 89.38 96 LYS A CA 1
ATOM 768 C C . LYS A 1 96 ? 4.054 -7.930 -22.503 1.00 89.38 96 LYS A C 1
ATOM 770 O O . LYS A 1 96 ? 3.219 -8.438 -23.248 1.00 89.38 96 LYS A O 1
ATOM 775 N N . VAL A 1 97 ? 4.014 -6.663 -22.111 1.00 90.62 97 VAL A N 1
ATOM 776 C CA . VAL A 1 97 ? 2.985 -5.693 -22.500 1.00 90.62 97 VAL A CA 1
ATOM 777 C C . VAL A 1 97 ? 3.636 -4.354 -22.830 1.00 90.62 97 VAL A C 1
ATOM 779 O O . VAL A 1 97 ? 4.714 -4.055 -22.319 1.00 90.62 97 VAL A O 1
ATOM 782 N N . ASN A 1 98 ? 2.991 -3.567 -23.690 1.00 91.50 98 ASN A N 1
ATOM 783 C CA . ASN A 1 98 ? 3.430 -2.208 -23.993 1.00 91.50 98 ASN A CA 1
ATOM 784 C C . ASN A 1 98 ? 2.808 -1.235 -22.978 1.00 91.50 98 ASN A C 1
ATOM 786 O O . ASN A 1 98 ? 1.638 -1.420 -22.624 1.00 91.50 98 ASN A O 1
ATOM 790 N N . PRO A 1 99 ? 3.552 -0.220 -22.516 1.00 89.31 99 PRO A N 1
ATOM 791 C CA . PRO A 1 99 ? 2.999 0.822 -21.662 1.00 89.31 99 PRO A CA 1
ATOM 792 C C . PRO A 1 99 ? 1.973 1.663 -22.435 1.00 89.31 99 PRO A C 1
ATOM 794 O O . PRO A 1 99 ? 2.030 1.773 -23.660 1.00 89.31 99 PRO A O 1
ATOM 797 N N . TYR A 1 100 ? 1.017 2.246 -21.710 1.00 85.06 100 TYR A N 1
ATOM 798 C CA . TYR A 1 100 ? 0.013 3.145 -22.293 1.00 85.06 100 TYR A CA 1
ATOM 799 C C . TYR A 1 100 ? 0.537 4.581 -22.478 1.00 85.06 100 TYR A C 1
ATOM 801 O O . TYR A 1 100 ? 0.025 5.318 -23.314 1.00 85.06 100 TYR A O 1
ATOM 809 N N . TYR A 1 101 ? 1.555 4.964 -21.707 1.00 81.50 101 TYR A N 1
ATOM 810 C CA . TYR A 1 101 ? 2.212 6.269 -21.737 1.00 81.50 101 TYR A CA 1
ATOM 811 C C . TYR A 1 101 ? 3.728 6.089 -21.862 1.00 81.50 101 TYR A C 1
ATOM 813 O O . TYR A 1 101 ? 4.245 4.995 -21.617 1.00 81.50 101 TYR A O 1
ATOM 821 N N . ASP A 1 102 ? 4.431 7.152 -22.246 1.00 83.81 102 ASP A N 1
ATOM 822 C CA . ASP A 1 102 ? 5.890 7.162 -22.216 1.00 83.81 102 ASP A CA 1
ATOM 823 C C . ASP A 1 102 ? 6.364 7.250 -20.761 1.00 83.81 102 ASP A C 1
ATOM 825 O O . ASP A 1 102 ? 6.263 8.293 -20.121 1.00 83.81 102 ASP A O 1
ATOM 829 N N . TYR A 1 103 ? 6.794 6.121 -20.199 1.00 82.31 103 TYR A N 1
ATOM 830 C CA . TYR A 1 103 ? 7.216 6.048 -18.800 1.00 82.31 103 TYR A CA 1
ATOM 831 C C . TYR A 1 103 ? 8.631 6.594 -18.581 1.00 82.31 103 TYR A C 1
ATOM 833 O O . TYR A 1 103 ? 9.053 6.710 -17.432 1.00 82.31 103 TYR A O 1
ATOM 841 N N . GLU A 1 104 ? 9.382 6.892 -19.646 1.00 80.19 104 GLU A N 1
ATOM 842 C CA . GLU A 1 104 ? 10.715 7.489 -19.521 1.00 80.19 104 GLU A CA 1
ATOM 843 C C . GLU A 1 104 ? 10.609 8.973 -19.142 1.00 80.19 104 GLU A C 1
ATOM 845 O O . GLU A 1 104 ? 11.415 9.462 -18.349 1.00 80.19 104 GLU A O 1
ATOM 850 N N . ASP A 1 105 ? 9.553 9.644 -19.613 1.00 68.00 105 ASP A N 1
ATOM 851 C CA . ASP A 1 105 ? 9.266 11.057 -19.341 1.00 68.00 105 ASP A CA 1
ATOM 852 C C . ASP A 1 105 ? 8.372 11.281 -18.103 1.00 68.00 105 ASP A C 1
ATOM 854 O O . ASP A 1 105 ? 8.158 12.421 -17.688 1.00 68.00 105 ASP A O 1
ATOM 858 N N . VAL A 1 106 ? 7.839 10.208 -17.503 1.00 62.47 106 VAL A N 1
ATOM 859 C CA . VAL A 1 106 ? 6.848 10.258 -16.411 1.00 62.47 106 VAL A CA 1
ATOM 860 C C . VAL A 1 106 ? 7.312 9.355 -15.275 1.00 62.47 106 VAL A C 1
ATOM 862 O O . VAL A 1 106 ? 6.937 8.185 -15.172 1.00 62.47 106 VAL A O 1
ATOM 865 N N . ILE A 1 107 ? 8.189 9.910 -14.444 1.00 60.53 107 ILE A N 1
ATOM 866 C CA . ILE A 1 107 ? 8.925 9.155 -13.424 1.00 60.53 107 ILE A CA 1
ATOM 867 C C . ILE A 1 107 ? 8.158 9.097 -12.088 1.00 60.53 107 ILE A C 1
ATOM 869 O O . ILE A 1 107 ? 8.440 8.227 -11.267 1.00 60.53 107 ILE A O 1
ATOM 873 N N . ASP A 1 108 ? 7.179 9.976 -11.861 1.00 62.22 108 ASP A N 1
ATOM 874 C CA . ASP A 1 108 ? 6.521 10.140 -10.560 1.00 62.22 108 ASP A CA 1
ATOM 875 C C . ASP A 1 108 ? 5.001 9.950 -10.635 1.00 62.22 108 ASP A C 1
ATOM 877 O O . ASP A 1 108 ? 4.342 10.602 -11.443 1.00 62.22 108 ASP A O 1
ATOM 881 N N . SER A 1 109 ? 4.425 9.099 -9.772 1.00 60.94 109 SER A N 1
ATOM 882 C CA . SER A 1 109 ? 2.963 8.933 -9.689 1.00 60.94 109 SER A CA 1
ATOM 883 C C . SER A 1 109 ? 2.234 10.192 -9.238 1.00 60.94 109 SER A C 1
ATOM 885 O O . SER A 1 109 ? 1.034 10.326 -9.477 1.00 60.94 109 SER A O 1
ATOM 887 N N . ASP A 1 110 ? 2.955 11.069 -8.540 1.00 62.22 110 ASP A N 1
ATOM 888 C CA . ASP A 1 110 ? 2.431 12.297 -7.951 1.00 62.22 110 ASP A CA 1
ATOM 889 C C . ASP A 1 110 ? 2.568 13.510 -8.898 1.00 62.22 110 ASP A C 1
ATOM 891 O O . ASP A 1 110 ? 2.029 14.578 -8.598 1.00 62.22 110 ASP A O 1
ATOM 895 N N . GLU A 1 111 ? 3.257 13.370 -10.040 1.00 59.78 111 GLU A N 1
ATOM 896 C CA . GLU A 1 111 ? 3.326 14.411 -11.069 1.00 59.78 111 GLU A CA 1
ATOM 897 C C . GLU A 1 111 ? 2.198 14.222 -12.092 1.00 59.78 111 GLU A C 1
ATOM 899 O O . GLU A 1 111 ? 2.111 13.220 -12.801 1.00 59.78 111 GLU A O 1
ATOM 904 N N . GLU A 1 112 ? 1.306 15.212 -12.170 1.00 55.25 112 GLU A N 1
ATOM 905 C CA . GLU A 1 112 ? 0.257 15.264 -13.187 1.00 55.25 112 GLU A CA 1
ATOM 906 C C . GLU A 1 112 ? 0.887 15.283 -14.587 1.00 55.25 112 GLU A C 1
ATOM 908 O O . GLU A 1 112 ? 1.739 16.121 -14.895 1.00 55.25 112 GLU A O 1
ATOM 913 N N . LEU A 1 113 ? 0.430 14.377 -15.454 1.00 54.31 113 LEU A N 1
ATOM 914 C CA . LEU A 1 113 ? 0.773 14.365 -16.874 1.00 54.31 113 LEU A CA 1
ATOM 915 C C . LEU A 1 113 ? 0.325 15.686 -17.518 1.00 54.31 113 LEU A C 1
ATOM 917 O O . LEU A 1 113 ? -0.856 15.872 -17.821 1.00 54.31 113 LEU A O 1
ATOM 921 N N . ASP A 1 114 ? 1.256 16.611 -17.752 1.00 53.00 114 ASP A N 1
ATOM 922 C CA . ASP A 1 114 ? 0.953 17.852 -18.462 1.00 53.00 114 ASP A CA 1
ATOM 923 C C . ASP A 1 114 ? 0.813 17.591 -19.973 1.00 53.00 114 ASP A C 1
ATOM 925 O O . ASP A 1 114 ? 1.764 17.692 -20.751 1.00 53.00 114 ASP A O 1
ATOM 929 N N . PHE A 1 115 ? -0.408 17.268 -20.408 1.00 53.88 115 PHE A N 1
ATOM 930 C CA . PHE A 1 115 ? -0.745 17.079 -21.824 1.00 53.88 115 PHE A CA 1
ATOM 931 C C . PHE A 1 115 ? -0.622 18.363 -22.670 1.00 53.88 115 PHE A C 1
ATOM 933 O O . PHE A 1 115 ? -0.782 18.300 -23.889 1.00 53.88 115 PHE A O 1
ATOM 940 N N . SER A 1 116 ? -0.337 19.530 -22.074 1.00 50.53 116 SER A N 1
ATOM 941 C CA . SER A 1 116 ? -0.287 20.810 -22.796 1.00 50.53 116 SER A CA 1
ATOM 942 C C . SER A 1 116 ? 1.010 21.062 -23.576 1.00 50.53 116 SER A C 1
ATOM 944 O O . SER A 1 116 ? 1.116 22.060 -24.290 1.00 50.53 116 SER A O 1
ATOM 946 N N . ARG A 1 117 ? 1.996 20.157 -23.507 1.00 45.97 117 ARG A N 1
ATOM 947 C CA . ARG A 1 11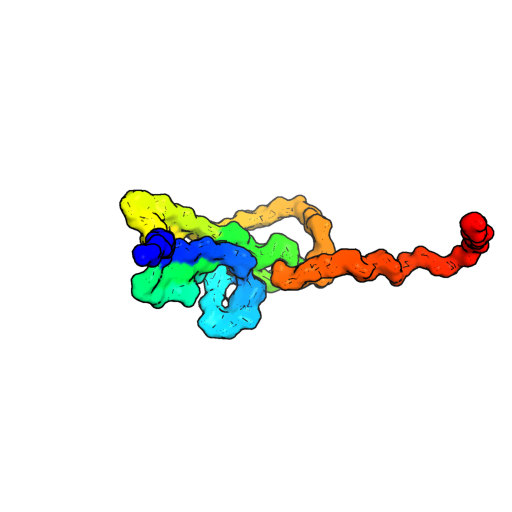7 ? 3.310 20.362 -24.141 1.00 45.97 117 ARG A CA 1
ATOM 948 C C . ARG A 1 117 ? 3.452 19.879 -25.589 1.00 45.97 117 ARG A C 1
ATOM 950 O O . ARG A 1 117 ? 4.502 20.116 -26.180 1.00 45.97 117 ARG A O 1
ATOM 957 N N . ASN A 1 118 ? 2.417 19.277 -26.180 1.00 42.84 118 ASN A N 1
ATOM 958 C CA . ASN A 1 118 ? 2.516 18.643 -27.505 1.00 42.84 118 ASN A CA 1
ATOM 959 C C . ASN A 1 118 ? 1.991 19.448 -28.709 1.00 42.84 118 ASN A C 1
ATOM 961 O O . ASN A 1 118 ? 2.029 18.926 -29.817 1.00 42.84 118 ASN A O 1
ATOM 965 N N . ASP A 1 119 ? 1.634 20.728 -28.562 1.00 46.38 119 ASP A N 1
ATOM 966 C CA . ASP A 1 119 ? 1.224 21.574 -29.703 1.00 46.38 119 ASP A CA 1
ATOM 967 C C . ASP A 1 119 ? 2.237 22.682 -30.055 1.00 46.38 119 ASP A C 1
ATOM 969 O O . ASP A 1 119 ? 1.863 23.788 -30.443 1.00 46.38 119 ASP A O 1
ATOM 973 N N . VAL A 1 120 ? 3.546 22.415 -29.955 1.00 42.56 120 VAL A N 1
ATOM 974 C CA . VAL A 1 120 ? 4.566 23.312 -30.538 1.00 42.56 120 VAL A CA 1
ATOM 975 C C . VAL A 1 120 ? 5.645 22.528 -31.279 1.00 42.56 120 VAL A C 1
ATOM 977 O O . VAL A 1 120 ? 6.826 22.635 -30.988 1.00 42.56 120 VAL A O 1
ATOM 980 N N . HIS A 1 121 ? 5.245 21.747 -32.278 1.00 44.12 121 HIS A N 1
ATOM 981 C CA . HIS A 1 121 ? 6.082 21.509 -33.454 1.00 44.12 121 HIS A CA 1
ATOM 982 C C . HIS A 1 121 ? 5.210 21.007 -34.600 1.00 44.12 121 HIS A C 1
ATOM 984 O O . HIS A 1 121 ? 4.988 19.808 -34.725 1.00 44.12 121 HIS A O 1
ATOM 990 N N . SER A 1 122 ? 4.715 21.937 -35.422 1.00 45.47 122 SER A N 1
ATOM 991 C CA . SER A 1 122 ? 4.601 21.834 -36.891 1.00 45.47 122 SER A CA 1
ATOM 992 C C . SER A 1 122 ? 3.617 22.883 -37.407 1.00 45.47 122 SER A C 1
ATOM 994 O O . SER A 1 122 ? 2.422 22.623 -37.448 1.00 45.47 122 SER A O 1
ATOM 996 N N . ALA A 1 123 ? 4.112 24.057 -37.804 1.00 35.12 123 ALA A N 1
ATOM 997 C CA . ALA A 1 123 ? 3.531 24.858 -38.888 1.00 35.12 123 ALA A CA 1
ATOM 998 C C . ALA A 1 123 ? 4.393 26.107 -39.121 1.00 35.12 123 ALA A C 1
ATOM 1000 O O . ALA A 1 123 ? 4.116 27.174 -38.582 1.00 35.12 123 ALA A O 1
ATOM 1001 N N . ASP A 1 124 ? 5.424 25.975 -39.950 1.00 42.62 124 ASP A N 1
ATOM 1002 C CA . ASP A 1 124 ? 5.799 27.075 -40.837 1.00 42.62 124 ASP A CA 1
ATOM 1003 C C . ASP A 1 124 ? 5.984 26.505 -42.242 1.00 42.62 124 ASP A C 1
ATOM 1005 O O . ASP A 1 124 ? 7.077 26.132 -42.644 1.00 42.62 124 ASP A O 1
ATOM 1009 N N . GLU A 1 125 ? 4.875 26.375 -42.964 1.00 38.28 125 GLU A N 1
ATOM 1010 C CA . GLU A 1 125 ? 4.868 26.663 -44.393 1.00 38.28 125 GLU A CA 1
ATOM 1011 C C . GLU A 1 125 ? 3.603 27.466 -44.683 1.00 38.28 125 GLU A C 1
ATOM 1013 O O . GLU A 1 125 ? 2.479 27.066 -44.370 1.00 38.28 125 GLU A O 1
ATOM 1018 N N . GLY A 1 126 ? 3.822 28.665 -45.215 1.00 49.12 126 GLY A N 1
ATOM 1019 C CA . GLY A 1 126 ? 2.787 29.648 -45.452 1.00 49.12 126 GLY A CA 1
ATOM 1020 C C . GLY A 1 126 ? 1.682 29.141 -46.370 1.00 49.12 126 GLY A C 1
ATOM 1021 O O . GLY A 1 126 ? 1.917 28.727 -47.504 1.00 49.12 126 GLY A O 1
ATOM 1022 N N . GLN A 1 127 ? 0.443 29.323 -45.925 1.00 34.25 127 GLN A N 1
ATOM 1023 C CA . GLN A 1 127 ? -0.676 29.466 -46.839 1.00 34.25 127 GLN A CA 1
ATOM 1024 C C . GLN A 1 127 ? -1.683 30.465 -46.273 1.00 34.25 127 GLN A C 1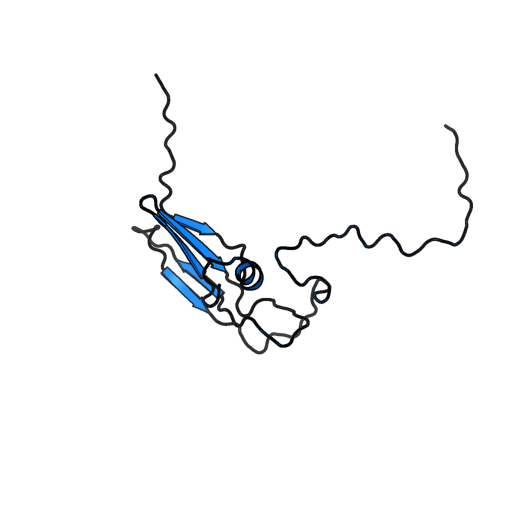
ATOM 1026 O O . GLN A 1 127 ? -2.194 30.334 -45.164 1.00 34.25 127 GLN A O 1
ATOM 1031 N N . SER A 1 128 ? -1.906 31.520 -47.052 1.00 43.50 128 SER A N 1
ATOM 1032 C CA . SER A 1 128 ? -2.793 32.641 -46.765 1.00 43.50 128 SER A CA 1
ATOM 1033 C C . SER A 1 128 ? -4.224 32.175 -46.491 1.00 43.50 128 SER A C 1
ATOM 1035 O O . SER A 1 128 ? -4.895 31.670 -47.393 1.00 43.50 128 SER A O 1
ATOM 1037 N N . VAL A 1 129 ? -4.715 32.409 -45.277 1.00 40.69 129 VAL A N 1
ATOM 1038 C CA . VAL A 1 129 ? -6.143 32.306 -44.946 1.00 40.69 129 VAL A CA 1
ATOM 1039 C C . VAL A 1 129 ? -6.860 33.614 -45.309 1.00 40.69 129 VAL A C 1
ATOM 1041 O O . VAL A 1 129 ? -6.347 34.690 -44.991 1.00 40.69 129 VAL A O 1
ATOM 1044 N N . PRO A 1 130 ? -8.028 33.572 -45.982 1.00 41.91 130 PRO A N 1
ATOM 1045 C CA . PRO A 1 130 ? -8.762 34.780 -46.322 1.00 41.91 130 PRO A CA 1
ATOM 1046 C C . PRO A 1 130 ? -9.451 35.335 -45.073 1.00 41.91 130 PRO A C 1
ATOM 1048 O O . PRO A 1 130 ? -10.068 34.605 -44.298 1.00 41.91 130 PRO A O 1
ATOM 1051 N N . VAL A 1 131 ? -9.360 36.650 -44.895 1.00 41.31 131 VAL A N 1
ATOM 1052 C CA . VAL A 1 131 ? -10.059 37.371 -43.831 1.00 41.31 131 VAL A CA 1
ATOM 1053 C C . VAL A 1 131 ? -11.500 37.609 -44.276 1.00 41.31 131 VAL A C 1
ATOM 1055 O O . VAL A 1 131 ? -11.736 38.379 -45.205 1.00 41.31 131 VAL A O 1
ATOM 1058 N N . PHE A 1 132 ? -12.466 37.000 -43.590 1.00 37.44 132 PHE A N 1
ATOM 1059 C CA . PHE A 1 132 ? -13.849 37.470 -43.623 1.00 37.44 132 PHE A CA 1
ATOM 1060 C C . PHE A 1 132 ? -14.039 38.480 -42.492 1.00 37.44 132 PHE A C 1
ATOM 1062 O O . PHE A 1 132 ? -13.925 38.140 -41.315 1.00 37.44 132 PHE A O 1
ATOM 1069 N N . HIS A 1 133 ? -14.277 39.738 -42.859 1.00 40.91 133 HIS A N 1
ATOM 1070 C CA . HIS A 1 133 ? -14.935 40.678 -41.957 1.00 40.91 133 HIS A CA 1
ATOM 1071 C C . HIS A 1 133 ? -16.426 40.340 -41.923 1.00 40.91 133 HIS A C 1
ATOM 1073 O O . HIS A 1 133 ? -16.985 39.950 -42.948 1.00 40.91 133 HIS A O 1
ATOM 1079 N N . ILE A 1 134 ? -16.997 40.454 -40.723 1.00 47.88 134 ILE A N 1
ATOM 1080 C CA . ILE A 1 134 ? -18.416 40.239 -40.403 1.00 47.88 134 ILE A CA 1
ATOM 1081 C C . ILE A 1 134 ? -19.317 40.961 -41.408 1.00 47.88 134 ILE A C 1
ATOM 1083 O O . ILE A 1 134 ? -19.023 42.143 -41.702 1.00 47.88 134 ILE A O 1
#